Protein AF-A0A662QG10-F1 (afdb_monomer_lite)

Secondary structure (DSSP, 8-state):
-HHHHHHHHHHHHHHHHHHHHHHHHHHHSHHHHHHHHHHHHHHHHHHHHHHHH---TTT---HHHHHHHHHHHHHHTTT---HHHH-TTT----HHHHHHHHHHHHHHHH-

Foldseek 3Di:
DVVVVVVVVVVVVVVVVVVVVVVVCCVPVVVVVVVVVVCCVVVVVVVVVVVQLDQPPPQQAHPVVLVVVQVVCCVVVVRDDDPCSVDSSNDHDDPVVSVVVNVVSVVVVVD

Structure (mmCIF, N/CA/C/O backbone):
data_AF-A0A662QG10-F1
#
_entry.id   AF-A0A662QG10-F1
#
loop_
_atom_site.group_PDB
_atom_site.id
_atom_site.type_symbol
_atom_site.label_atom_id
_atom_site.label_alt_id
_atom_site.label_comp_id
_atom_site.label_asym_id
_atom_site.label_entity_id
_atom_site.label_seq_id
_atom_site.pdbx_PDB_ins_code
_atom_site.Cartn_x
_atom_site.Cartn_y
_atom_site.Cartn_z
_atom_site.occupancy
_atom_site.B_iso_or_equiv
_atom_site.auth_seq_id
_atom_site.auth_comp_id
_atom_site.auth_asym_id
_atom_site.auth_atom_id
_atom_site.pdbx_PDB_model_num
ATOM 1 N N . MET A 1 1 ? -7.719 4.076 -40.327 1.00 82.94 1 MET A N 1
ATOM 2 C CA . MET A 1 1 ? -6.938 2.818 -40.289 1.00 82.94 1 MET A CA 1
ATOM 3 C C . MET A 1 1 ? -5.431 3.082 -40.292 1.00 82.94 1 MET A C 1
ATOM 5 O O . MET A 1 1 ? -4.773 2.672 -39.351 1.00 82.94 1 MET A O 1
ATOM 9 N N . LEU A 1 2 ? -4.890 3.835 -41.258 1.00 91.44 2 LEU A N 1
ATOM 10 C CA . LEU A 1 2 ? -3.447 4.123 -41.364 1.00 91.44 2 LEU A CA 1
ATOM 11 C C . LEU A 1 2 ? -2.865 4.889 -40.152 1.00 91.44 2 LEU A C 1
ATOM 13 O O . LEU A 1 2 ? -1.812 4.523 -39.645 1.00 91.44 2 LEU A O 1
ATOM 17 N N . LEU A 1 3 ? -3.602 5.865 -39.604 1.00 93.12 3 LEU A N 1
ATOM 18 C CA . LEU A 1 3 ? -3.229 6.575 -38.368 1.00 93.12 3 LEU A CA 1
ATOM 19 C C . LEU A 1 3 ? -3.038 5.627 -37.166 1.00 93.12 3 LEU A C 1
ATOM 21 O O . LEU A 1 3 ? -2.072 5.758 -36.425 1.00 93.12 3 LEU A O 1
ATOM 25 N N . LEU A 1 4 ? -3.938 4.654 -36.987 1.00 93.81 4 LEU A N 1
ATOM 26 C CA . LEU A 1 4 ? -3.863 3.691 -35.879 1.00 93.81 4 LEU A CA 1
ATOM 27 C C . LEU A 1 4 ? -2.636 2.785 -36.004 1.00 93.81 4 LEU A C 1
ATOM 29 O O . LEU A 1 4 ? -1.998 2.484 -35.001 1.00 93.81 4 LEU A O 1
ATOM 33 N N . ILE A 1 5 ? -2.285 2.396 -37.232 1.00 95.75 5 ILE A N 1
ATOM 34 C CA . ILE A 1 5 ? -1.088 1.596 -37.512 1.00 95.75 5 ILE A CA 1
ATOM 35 C C . ILE A 1 5 ? 0.173 2.390 -37.157 1.00 95.75 5 ILE A C 1
ATOM 37 O O . ILE A 1 5 ? 1.059 1.857 -36.498 1.00 95.75 5 ILE A O 1
ATOM 41 N N . ILE A 1 6 ? 0.231 3.674 -37.523 1.00 96.12 6 ILE A N 1
ATOM 42 C CA . ILE A 1 6 ? 1.359 4.549 -37.173 1.00 96.12 6 ILE A CA 1
ATOM 43 C C . ILE A 1 6 ? 1.480 4.696 -35.654 1.00 96.12 6 ILE A C 1
ATOM 45 O O . ILE A 1 6 ? 2.570 4.530 -35.114 1.00 96.12 6 ILE A O 1
ATOM 49 N N . ILE A 1 7 ? 0.373 4.954 -34.953 1.00 95.81 7 ILE A N 1
ATOM 50 C CA . ILE A 1 7 ? 0.374 5.090 -33.489 1.00 95.81 7 ILE A CA 1
ATOM 51 C C . ILE A 1 7 ? 0.856 3.794 -32.827 1.00 95.81 7 ILE A C 1
ATOM 53 O O . ILE A 1 7 ? 1.710 3.842 -31.946 1.00 95.81 7 ILE A O 1
ATOM 57 N N . ALA A 1 8 ? 0.361 2.638 -33.275 1.00 94.88 8 ALA A N 1
ATOM 58 C CA . ALA A 1 8 ? 0.793 1.346 -32.753 1.00 94.88 8 ALA A CA 1
ATOM 59 C C . ALA A 1 8 ? 2.302 1.128 -32.956 1.00 94.88 8 ALA A C 1
ATOM 61 O O . ALA A 1 8 ? 2.995 0.706 -32.034 1.00 94.88 8 ALA A O 1
ATOM 62 N N . LEU A 1 9 ? 2.825 1.478 -34.132 1.00 95.38 9 LEU A N 1
ATOM 63 C CA . LEU A 1 9 ? 4.242 1.328 -34.459 1.00 95.38 9 LEU A CA 1
ATOM 64 C C . LEU A 1 9 ? 5.122 2.252 -33.604 1.00 95.38 9 LEU A C 1
ATOM 66 O O . LEU A 1 9 ? 6.148 1.815 -33.085 1.00 95.38 9 LEU A O 1
ATOM 70 N N . VAL A 1 10 ? 4.682 3.493 -33.376 1.00 96.00 10 VAL A N 1
ATOM 71 C CA . VAL A 1 10 ? 5.359 4.439 -32.475 1.00 96.00 10 VAL A CA 1
ATOM 72 C C . VAL A 1 10 ? 5.381 3.912 -31.040 1.00 96.00 10 VAL A C 1
ATOM 74 O O . VAL A 1 10 ? 6.436 3.931 -30.412 1.00 96.00 10 VAL A O 1
ATOM 77 N N . ILE A 1 11 ? 4.262 3.391 -30.525 1.00 96.00 11 ILE A N 1
ATOM 78 C CA . ILE A 1 11 ? 4.197 2.826 -29.167 1.00 96.00 11 ILE A CA 1
ATOM 79 C C . ILE A 1 11 ? 5.167 1.652 -29.019 1.00 96.00 11 ILE A C 1
ATOM 81 O O . ILE A 1 11 ? 5.898 1.590 -28.034 1.00 96.00 11 ILE A O 1
ATOM 85 N N . VAL A 1 12 ? 5.208 0.744 -29.999 1.00 95.94 12 VAL A N 1
ATOM 86 C CA . VAL A 1 12 ? 6.130 -0.401 -29.983 1.00 95.94 12 VAL A CA 1
ATOM 87 C C . VAL A 1 12 ? 7.582 0.073 -30.009 1.00 95.94 12 VAL A C 1
ATOM 89 O O . VAL A 1 12 ? 8.389 -0.391 -29.209 1.00 95.94 12 VAL A O 1
ATOM 92 N N . PHE A 1 13 ? 7.919 1.026 -30.878 1.00 96.25 13 PHE A N 1
ATOM 93 C CA . PHE A 1 13 ? 9.287 1.524 -31.006 1.00 96.25 13 PHE A CA 1
ATOM 94 C C . PHE A 1 13 ? 9.766 2.250 -29.743 1.00 96.25 13 PHE A C 1
ATOM 96 O O . PHE A 1 13 ? 10.859 1.980 -29.241 1.00 96.25 13 PHE A O 1
ATOM 103 N N . VAL A 1 14 ? 8.919 3.116 -29.179 1.00 96.25 14 VAL A N 1
ATOM 104 C CA . VAL A 1 14 ? 9.186 3.773 -27.893 1.00 96.25 14 VAL A CA 1
ATOM 105 C C . VAL A 1 14 ? 9.309 2.726 -26.789 1.00 96.25 14 VAL A C 1
ATOM 107 O O . VAL A 1 14 ? 10.257 2.777 -26.014 1.00 96.25 14 VAL A O 1
ATOM 110 N N . GLY A 1 15 ? 8.412 1.739 -26.747 1.00 94.88 15 GLY A N 1
ATOM 111 C CA . GLY A 1 15 ? 8.462 0.652 -25.772 1.00 94.88 15 GLY A CA 1
ATOM 112 C C . GLY A 1 15 ? 9.780 -0.123 -25.819 1.00 94.88 15 GLY A C 1
ATOM 113 O O . GLY A 1 15 ? 10.381 -0.358 -24.772 1.00 94.88 15 GLY A O 1
ATOM 114 N N . ILE A 1 16 ? 10.280 -0.452 -27.014 1.00 94.69 16 ILE A N 1
ATOM 115 C CA . ILE A 1 16 ? 11.571 -1.133 -27.187 1.00 94.69 16 ILE A CA 1
ATOM 116 C C . ILE A 1 16 ? 12.720 -0.240 -26.708 1.00 94.69 16 ILE A C 1
ATOM 118 O O . ILE A 1 16 ? 13.534 -0.685 -25.901 1.00 94.69 16 ILE A O 1
ATOM 122 N N . SER A 1 17 ? 12.765 1.021 -27.149 1.00 94.62 17 SER A N 1
ATOM 123 C CA . SER A 1 17 ? 13.820 1.969 -26.762 1.00 94.62 17 SER A CA 1
ATOM 124 C C . SER A 1 17 ? 13.896 2.147 -25.244 1.00 94.62 17 SER A C 1
ATOM 126 O O . SER A 1 17 ? 14.972 2.035 -24.658 1.00 94.62 17 SER A O 1
ATOM 128 N N . GLN A 1 18 ? 12.748 2.363 -24.597 1.00 93.19 18 GLN A N 1
ATOM 129 C CA . GLN A 1 18 ? 12.680 2.531 -23.146 1.00 93.19 18 GLN A CA 1
ATOM 130 C C . GLN A 1 18 ? 13.073 1.251 -22.408 1.00 93.19 18 GLN A C 1
ATOM 132 O O . GLN A 1 18 ? 13.758 1.316 -21.391 1.00 93.19 18 GLN A O 1
ATOM 137 N N . SER A 1 19 ? 12.692 0.082 -22.931 1.00 91.88 19 SER A N 1
ATOM 138 C CA . SER A 1 19 ? 13.046 -1.204 -22.320 1.00 91.88 19 SER A CA 1
ATOM 139 C C . SER A 1 19 ? 14.552 -1.466 -22.371 1.00 91.88 19 SER A C 1
ATOM 141 O O . SER A 1 19 ? 15.128 -1.921 -21.386 1.00 91.88 19 SER A O 1
ATOM 143 N N . VAL A 1 20 ? 15.205 -1.142 -23.492 1.00 92.56 20 VAL A N 1
ATOM 144 C CA . VAL A 1 20 ? 16.661 -1.283 -23.642 1.00 92.56 20 VAL A CA 1
ATOM 145 C C . VAL A 1 20 ? 17.394 -0.325 -22.708 1.00 92.56 20 VAL A C 1
ATOM 147 O O . VAL A 1 20 ? 18.291 -0.755 -21.988 1.00 92.56 20 VAL A O 1
ATOM 150 N N . GLN A 1 21 ? 16.989 0.949 -22.659 1.00 89.44 21 GLN A N 1
ATOM 151 C CA . GLN A 1 21 ? 17.589 1.923 -21.742 1.00 89.44 21 GLN A CA 1
ATOM 152 C C . GLN A 1 21 ? 17.412 1.518 -20.279 1.00 89.44 21 GLN A C 1
ATOM 154 O O . GLN A 1 21 ? 18.358 1.599 -19.502 1.00 89.44 21 GLN A O 1
ATOM 159 N N . LEU A 1 22 ? 16.225 1.035 -19.907 1.00 86.88 22 LEU A N 1
ATOM 160 C CA . LEU A 1 22 ? 15.970 0.499 -18.576 1.00 86.88 22 LEU A CA 1
ATOM 161 C C . LEU A 1 22 ? 16.920 -0.662 -18.271 1.00 86.88 22 LEU A C 1
ATOM 163 O O . LEU A 1 22 ? 17.576 -0.641 -17.234 1.00 86.88 22 LEU A O 1
ATOM 167 N N . MET A 1 23 ? 17.052 -1.633 -19.177 1.00 88.12 23 MET A N 1
ATOM 168 C CA . MET A 1 23 ? 17.921 -2.793 -18.966 1.00 88.12 23 MET A CA 1
ATOM 169 C C . MET A 1 23 ? 19.397 -2.396 -18.814 1.00 88.12 23 MET A C 1
ATOM 171 O O . MET A 1 23 ? 20.073 -2.885 -17.911 1.00 88.12 23 MET A O 1
ATOM 175 N N . LEU A 1 24 ? 19.886 -1.475 -19.649 1.00 89.69 24 LEU A N 1
ATOM 176 C CA . LEU A 1 24 ? 21.255 -0.958 -19.562 1.00 89.69 24 LEU A CA 1
ATOM 177 C C . LEU A 1 24 ? 21.491 -0.204 -18.248 1.00 89.69 24 LEU A C 1
ATOM 179 O O . LEU A 1 24 ? 22.493 -0.445 -17.582 1.00 89.69 24 LEU A O 1
ATOM 183 N N . ASN A 1 25 ? 20.534 0.621 -17.818 1.00 86.06 25 ASN A N 1
ATOM 184 C CA . ASN A 1 25 ? 20.604 1.323 -16.536 1.00 86.06 25 ASN A CA 1
ATOM 185 C C . ASN A 1 25 ? 20.625 0.359 -15.340 1.00 86.06 25 ASN A C 1
ATOM 187 O O . ASN A 1 25 ? 21.358 0.591 -14.382 1.00 86.06 25 ASN A O 1
ATOM 191 N N . PHE A 1 26 ? 19.860 -0.735 -15.388 1.00 83.94 26 PHE A N 1
ATOM 192 C CA . PHE A 1 26 ? 19.913 -1.774 -14.355 1.00 83.94 26 PHE A CA 1
ATOM 193 C C . PHE A 1 26 ? 21.257 -2.506 -14.327 1.00 83.94 26 PHE A C 1
ATOM 195 O O . PHE A 1 26 ? 21.705 -2.897 -13.251 1.00 83.94 26 PHE A O 1
ATOM 202 N N . TRP A 1 27 ? 21.896 -2.699 -15.482 1.00 84.00 27 TRP A N 1
ATOM 203 C CA . TRP A 1 27 ? 23.178 -3.394 -15.565 1.00 84.00 27 TRP A CA 1
ATOM 204 C C . TRP A 1 27 ? 24.352 -2.513 -15.125 1.00 84.00 27 TRP A C 1
ATOM 206 O O . TRP A 1 27 ? 25.183 -2.949 -14.334 1.00 84.00 27 TRP A O 1
ATOM 216 N N . GLU A 1 28 ? 24.395 -1.263 -15.586 1.00 84.88 28 GLU A N 1
ATOM 217 C CA . GLU A 1 28 ? 25.506 -0.337 -15.333 1.00 84.88 28 GLU A CA 1
ATOM 218 C C . GLU A 1 28 ? 25.366 0.412 -14.000 1.00 84.88 28 GLU A C 1
ATOM 220 O O . GLU A 1 28 ? 26.340 0.611 -13.277 1.00 84.88 28 GLU A O 1
ATOM 225 N N . PHE A 1 29 ? 24.138 0.774 -13.623 1.00 83.62 29 PHE A N 1
ATOM 226 C CA . PHE A 1 29 ? 23.838 1.575 -12.435 1.00 83.62 29 PHE A CA 1
ATOM 227 C C . PHE A 1 29 ? 22.913 0.849 -11.462 1.00 83.62 29 PHE A C 1
ATOM 229 O O . PHE A 1 29 ? 22.235 1.498 -10.666 1.00 83.62 29 PHE A O 1
ATOM 236 N N . GLY A 1 30 ? 22.885 -0.486 -11.495 1.00 74.25 30 GLY A N 1
ATOM 237 C CA . GLY A 1 30 ? 21.978 -1.302 -10.688 1.00 74.25 30 GLY A CA 1
ATOM 238 C C . GLY A 1 30 ? 21.956 -0.906 -9.213 1.00 74.25 30 GLY A C 1
ATOM 239 O O . GLY A 1 30 ? 20.887 -0.764 -8.636 1.00 74.25 30 GLY A O 1
ATOM 240 N N . ASP A 1 31 ? 23.106 -0.605 -8.615 1.00 75.50 31 ASP A N 1
ATOM 241 C CA . ASP A 1 31 ? 23.168 -0.187 -7.212 1.00 75.50 31 ASP A CA 1
ATOM 242 C C . ASP A 1 31 ? 22.520 1.197 -6.966 1.00 75.50 31 ASP A C 1
ATOM 244 O O . ASP A 1 31 ? 21.792 1.398 -5.995 1.00 75.50 31 ASP A O 1
ATOM 248 N N . LEU A 1 32 ? 22.691 2.150 -7.887 1.00 76.94 32 LEU A N 1
ATOM 249 C CA . LEU A 1 32 ? 22.092 3.491 -7.812 1.00 76.94 32 LEU A CA 1
ATOM 250 C C . LEU A 1 32 ? 20.600 3.500 -8.185 1.00 76.94 32 LEU A C 1
ATOM 252 O O . LEU A 1 32 ? 19.847 4.306 -7.643 1.00 76.94 32 LEU A O 1
ATOM 256 N N . PHE A 1 33 ? 20.162 2.604 -9.073 1.00 73.62 33 PHE A N 1
ATOM 257 C CA . PHE A 1 33 ? 18.763 2.470 -9.495 1.00 73.62 33 PHE A CA 1
ATOM 258 C C . PHE A 1 33 ? 17.924 1.635 -8.521 1.00 73.62 33 PHE A C 1
ATOM 260 O O . PHE A 1 33 ? 16.763 1.960 -8.262 1.00 73.62 33 PHE A O 1
ATOM 267 N N . VAL A 1 34 ? 18.495 0.571 -7.951 1.00 78.94 34 VAL A N 1
ATOM 268 C CA . VAL A 1 34 ? 17.777 -0.349 -7.058 1.00 78.94 34 VAL A CA 1
ATOM 269 C C . VAL A 1 34 ? 17.626 0.242 -5.662 1.00 78.94 34 VAL A C 1
ATOM 271 O O . VAL A 1 34 ? 16.573 0.062 -5.057 1.00 78.94 34 VAL A O 1
ATOM 274 N N . ARG A 1 35 ? 18.611 0.988 -5.145 1.00 83.62 35 ARG A N 1
ATOM 275 C CA . ARG A 1 35 ? 18.545 1.562 -3.788 1.00 83.62 35 ARG A CA 1
ATOM 276 C C . ARG A 1 35 ? 17.314 2.451 -3.559 1.00 83.62 35 ARG A C 1
ATOM 278 O O . ARG A 1 35 ? 16.592 2.180 -2.601 1.00 83.62 35 ARG A O 1
ATOM 285 N N . PRO A 1 36 ? 17.006 3.469 -4.390 1.00 85.38 36 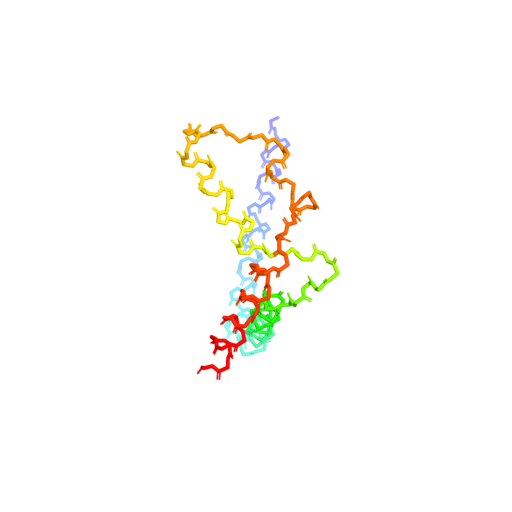PRO A N 1
ATOM 286 C CA . PRO A 1 36 ? 15.816 4.294 -4.196 1.00 85.38 36 PRO A CA 1
ATOM 287 C C . PRO A 1 36 ? 14.527 3.480 -4.259 1.00 85.38 36 PRO A C 1
ATOM 289 O O . PRO A 1 36 ? 13.636 3.693 -3.442 1.00 85.38 36 PRO A O 1
ATOM 292 N N . PHE A 1 37 ? 14.438 2.517 -5.179 1.00 83.38 37 PHE A N 1
ATOM 293 C CA . PHE A 1 37 ? 13.278 1.637 -5.295 1.00 83.38 37 PHE A CA 1
ATOM 294 C C . PHE A 1 37 ? 13.121 0.744 -4.059 1.00 83.38 37 PHE A C 1
ATOM 296 O O . PHE A 1 37 ? 12.033 0.644 -3.499 1.00 83.38 37 PHE A O 1
ATOM 303 N N . TYR A 1 38 ? 14.220 0.164 -3.579 1.00 85.50 38 TYR A N 1
ATOM 304 C CA . TYR A 1 38 ? 14.265 -0.652 -2.374 1.00 85.50 38 TYR A CA 1
ATOM 305 C C . TYR A 1 38 ? 13.841 0.149 -1.140 1.00 85.50 38 TYR A C 1
ATOM 307 O O . TYR A 1 38 ? 12.915 -0.251 -0.439 1.00 85.50 38 TYR A O 1
ATOM 315 N N . TYR A 1 39 ? 14.445 1.315 -0.897 1.00 90.31 39 TYR A N 1
ATOM 316 C CA . TYR A 1 39 ? 14.087 2.154 0.248 1.00 90.31 39 TYR A CA 1
ATOM 317 C C . TYR A 1 39 ? 12.680 2.748 0.127 1.00 90.31 39 TYR A C 1
ATOM 319 O O . TYR A 1 39 ? 12.004 2.901 1.141 1.00 90.31 39 TYR A O 1
ATOM 327 N N . SER A 1 40 ? 12.208 3.040 -1.087 1.00 89.62 40 SER A N 1
ATOM 328 C CA . SER A 1 40 ? 10.836 3.493 -1.329 1.00 89.62 40 SER A CA 1
ATOM 329 C C . SER A 1 40 ? 9.819 2.391 -1.040 1.00 89.62 40 SER A C 1
ATOM 331 O O . SER A 1 40 ? 8.841 2.646 -0.340 1.00 89.62 40 SER A O 1
ATOM 333 N N . LEU A 1 41 ? 10.060 1.161 -1.503 1.00 89.81 41 LEU A N 1
ATOM 334 C CA . LEU A 1 41 ? 9.195 0.021 -1.211 1.00 89.81 41 LEU A CA 1
ATOM 335 C C . LEU A 1 41 ? 9.205 -0.323 0.274 1.00 89.81 41 LEU A C 1
ATOM 337 O O . LEU A 1 41 ? 8.145 -0.425 0.880 1.00 89.81 41 LEU A O 1
ATOM 341 N N . VAL A 1 42 ? 10.386 -0.472 0.873 1.00 90.50 42 VAL A N 1
ATOM 342 C CA . VAL A 1 42 ? 10.517 -0.811 2.295 1.00 90.50 42 VAL A CA 1
ATOM 343 C C . VAL A 1 42 ? 9.931 0.302 3.161 1.00 90.50 42 VAL A C 1
ATOM 345 O O . VAL A 1 42 ? 9.113 0.031 4.035 1.00 90.50 42 VAL A O 1
ATOM 348 N N . GLY A 1 43 ? 10.274 1.563 2.890 1.00 90.19 43 GLY A N 1
ATOM 349 C CA . GLY A 1 43 ? 9.735 2.714 3.610 1.00 90.19 43 GLY A CA 1
ATOM 350 C C . GLY A 1 43 ? 8.223 2.854 3.438 1.00 90.19 43 GLY A C 1
ATOM 351 O O . GLY A 1 43 ? 7.516 3.082 4.415 1.00 90.19 43 GLY A O 1
ATOM 352 N N . GLY A 1 44 ? 7.710 2.650 2.224 1.00 89.38 44 GLY A N 1
ATOM 353 C CA . GLY A 1 44 ? 6.280 2.657 1.926 1.00 89.38 44 GLY A CA 1
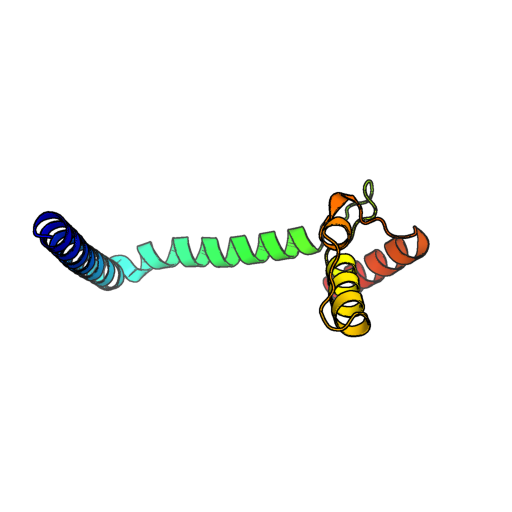ATOM 354 C C . GLY A 1 44 ? 5.527 1.529 2.629 1.00 89.38 44 GLY A C 1
ATOM 355 O O . GLY A 1 44 ? 4.459 1.769 3.190 1.00 89.38 44 GLY A O 1
ATOM 356 N N . LEU A 1 45 ? 6.096 0.323 2.672 1.00 84.31 45 LEU A N 1
ATOM 357 C CA . LEU A 1 45 ? 5.542 -0.810 3.413 1.00 84.31 45 LEU A CA 1
ATOM 358 C C . LEU A 1 45 ? 5.525 -0.541 4.919 1.00 84.31 45 LEU A C 1
ATOM 360 O O . LEU A 1 45 ? 4.499 -0.762 5.556 1.00 84.31 45 LEU A O 1
ATOM 364 N N . ILE A 1 46 ? 6.612 -0.007 5.480 1.00 86.75 46 ILE A N 1
ATOM 365 C CA . ILE A 1 46 ? 6.680 0.374 6.897 1.00 86.75 46 ILE A CA 1
ATOM 366 C C . ILE A 1 46 ? 5.639 1.456 7.208 1.00 86.75 46 ILE A C 1
ATOM 368 O O . ILE A 1 46 ? 4.867 1.310 8.154 1.00 86.75 46 ILE A O 1
ATOM 372 N N . LEU A 1 47 ? 5.554 2.519 6.401 1.00 83.88 47 LEU A N 1
ATOM 373 C CA . LEU A 1 47 ? 4.550 3.573 6.583 1.00 83.88 47 LEU A CA 1
ATOM 374 C C . LEU A 1 47 ? 3.123 3.037 6.435 1.00 83.88 47 LEU A C 1
ATOM 376 O O . LEU A 1 47 ? 2.246 3.443 7.193 1.00 83.88 47 LEU A O 1
ATOM 380 N N . SER A 1 48 ? 2.882 2.124 5.492 1.00 78.31 48 SER A N 1
ATOM 381 C CA . SER A 1 48 ? 1.586 1.465 5.303 1.00 78.31 48 SER A CA 1
ATOM 382 C C . SER A 1 48 ? 1.206 0.628 6.522 1.00 78.31 48 SER A C 1
ATOM 384 O O . SER A 1 48 ? 0.082 0.734 7.017 1.00 78.31 48 SER A O 1
ATOM 386 N N . PHE A 1 49 ? 2.159 -0.132 7.064 1.00 77.31 49 PHE A N 1
ATOM 387 C CA . PHE A 1 49 ? 1.982 -0.887 8.296 1.00 77.31 49 PHE A CA 1
ATOM 388 C C . PHE A 1 49 ? 1.649 0.050 9.463 1.00 77.31 49 PHE A C 1
ATOM 390 O O . PHE A 1 49 ? 0.620 -0.117 10.111 1.00 77.31 49 PHE A O 1
ATOM 397 N N . ILE A 1 50 ? 2.421 1.119 9.672 1.00 78.12 50 ILE A N 1
ATOM 398 C CA . ILE A 1 50 ? 2.141 2.121 10.715 1.00 78.12 50 ILE A CA 1
ATOM 399 C C . ILE A 1 50 ? 0.757 2.762 10.516 1.00 78.12 50 ILE A C 1
ATOM 401 O O . ILE A 1 50 ? -0.010 2.907 11.470 1.00 78.12 50 ILE A O 1
ATOM 405 N N . ALA A 1 51 ? 0.391 3.106 9.280 1.00 73.50 51 ALA A N 1
ATOM 406 C CA . ALA A 1 51 ? -0.915 3.673 8.957 1.00 73.50 51 ALA A CA 1
ATOM 407 C C . ALA A 1 51 ? -2.067 2.694 9.249 1.00 73.50 51 ALA A C 1
ATOM 409 O O . ALA A 1 51 ? -3.140 3.118 9.676 1.00 73.50 51 ALA A O 1
ATOM 410 N N . PHE A 1 52 ? -1.849 1.389 9.088 1.00 67.00 52 PHE A N 1
ATOM 411 C CA . PHE A 1 52 ? -2.820 0.349 9.430 1.00 67.00 52 PHE A CA 1
ATOM 412 C C . PHE A 1 52 ? -3.053 0.220 10.948 1.00 67.00 52 PHE A C 1
ATOM 414 O O . PHE A 1 52 ? -4.173 -0.056 11.410 1.00 67.00 52 PHE A O 1
ATOM 421 N N . PHE A 1 53 ? -2.012 0.478 11.742 1.00 66.75 53 PHE A N 1
ATOM 422 C CA . PHE A 1 53 ? -2.102 0.588 13.199 1.00 66.75 53 PHE A CA 1
ATOM 423 C C . PHE A 1 53 ? -2.594 1.958 13.679 1.00 66.75 53 PHE A C 1
ATOM 425 O O . PHE A 1 53 ? -2.872 2.106 14.869 1.00 66.75 53 PHE A O 1
ATOM 432 N N . ARG A 1 54 ? -2.776 2.944 12.787 1.00 67.56 54 ARG A N 1
ATOM 433 C CA . ARG A 1 54 ? -3.242 4.281 13.172 1.00 67.56 54 ARG A CA 1
ATOM 434 C C . ARG A 1 54 ? -4.580 4.195 13.906 1.00 67.56 54 ARG A C 1
ATOM 436 O O . ARG A 1 54 ? -5.575 3.668 13.405 1.00 67.56 54 ARG A O 1
ATOM 443 N N . LEU A 1 55 ? -4.582 4.746 15.113 1.00 64.19 55 LEU A N 1
ATOM 444 C CA . LEU A 1 55 ? -5.727 4.761 16.008 1.00 64.19 55 LEU A CA 1
ATOM 445 C C . LEU A 1 55 ? -6.626 5.949 15.648 1.00 64.19 55 LEU A C 1
ATOM 447 O O . LEU A 1 55 ? -6.303 7.097 15.947 1.00 64.19 55 LEU A O 1
ATOM 451 N N . ASP A 1 56 ? -7.762 5.688 15.002 1.00 67.69 56 ASP A N 1
ATOM 452 C CA . ASP A 1 56 ? -8.794 6.708 14.791 1.00 67.69 56 ASP A CA 1
ATOM 453 C C . ASP A 1 56 ? -9.728 6.778 16.010 1.00 67.69 56 ASP A C 1
ATOM 455 O O . ASP A 1 56 ? -10.805 6.170 16.043 1.00 67.69 56 ASP A O 1
ATOM 459 N N . PHE A 1 57 ? -9.288 7.498 17.047 1.00 65.00 57 PHE A N 1
ATOM 460 C CA . PHE A 1 57 ? -10.063 7.701 18.277 1.00 65.00 57 PHE A CA 1
ATOM 461 C C . PHE A 1 57 ? -11.331 8.542 18.058 1.00 65.00 57 PHE A C 1
ATOM 463 O O . PHE A 1 57 ? -12.325 8.335 18.752 1.00 65.00 57 PHE A O 1
ATOM 470 N N . ILE A 1 58 ? -11.324 9.457 17.083 1.00 65.88 58 ILE A N 1
ATOM 471 C CA . ILE A 1 58 ? -12.425 10.402 16.831 1.00 65.88 58 ILE A CA 1
ATOM 472 C C . ILE A 1 58 ? -13.547 9.711 16.044 1.00 65.88 58 ILE A C 1
ATOM 474 O O . ILE A 1 58 ? -14.733 9.817 16.373 1.00 65.88 58 ILE A O 1
ATOM 478 N N . GLY A 1 59 ? -13.183 8.967 14.999 1.00 68.19 59 GLY A N 1
ATOM 479 C CA . GLY A 1 59 ? -14.119 8.251 14.145 1.00 68.19 59 GLY A CA 1
ATOM 480 C C . GLY A 1 59 ? -14.599 6.924 14.732 1.00 68.19 59 GLY A C 1
ATOM 481 O O . GLY A 1 59 ? -15.698 6.482 14.386 1.00 68.19 59 GLY A O 1
ATOM 482 N N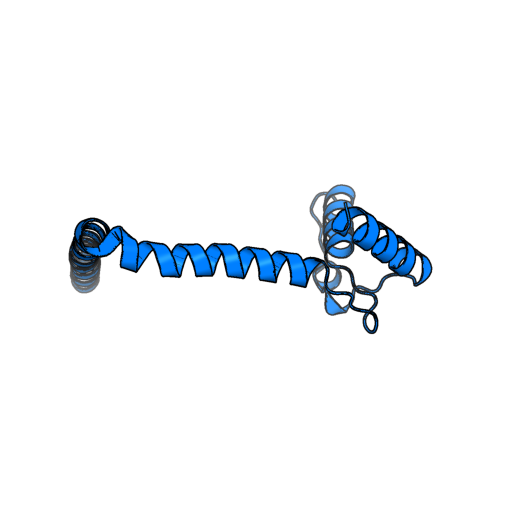 . ARG A 1 60 ? -13.811 6.291 15.622 1.00 73.12 60 ARG A N 1
ATOM 483 C CA . ARG A 1 60 ? -13.971 4.884 16.058 1.00 73.12 60 ARG A CA 1
ATOM 484 C C . ARG A 1 60 ? -14.109 3.932 14.866 1.00 73.12 60 ARG A C 1
ATOM 486 O O . ARG A 1 60 ? -14.873 2.961 14.902 1.00 73.12 60 ARG A O 1
ATOM 493 N N . ARG A 1 61 ? -13.422 4.256 13.771 1.00 75.69 61 ARG A N 1
ATOM 494 C CA . ARG A 1 61 ? -13.440 3.481 12.532 1.00 75.69 61 ARG A CA 1
ATOM 495 C C . ARG A 1 61 ? -12.239 2.550 12.535 1.00 75.69 61 ARG A C 1
ATOM 497 O O . ARG A 1 61 ? -11.140 2.946 12.905 1.00 75.69 61 ARG A O 1
ATOM 504 N N . SER A 1 62 ? -12.448 1.300 12.137 1.00 76.38 62 SER A N 1
ATOM 505 C CA . SER A 1 62 ? -11.351 0.361 11.907 1.00 76.38 62 SER A CA 1
ATOM 506 C C . SER A 1 62 ? -11.526 -0.271 10.545 1.00 76.38 62 SER A C 1
ATOM 508 O O . SER A 1 62 ? -12.538 -0.923 10.294 1.00 76.38 62 SER A O 1
ATOM 510 N N . LEU A 1 63 ? -10.519 -0.100 9.692 1.00 76.75 63 LEU A N 1
ATOM 511 C CA . LEU A 1 63 ? -10.509 -0.629 8.333 1.00 76.75 63 LEU A CA 1
ATOM 512 C C . LEU A 1 63 ? -10.601 -2.162 8.326 1.00 76.75 63 LEU A C 1
ATOM 514 O O . LEU A 1 63 ? -11.356 -2.724 7.544 1.00 76.75 63 LEU A O 1
ATOM 518 N N . THR A 1 64 ? -9.954 -2.836 9.281 1.00 80.44 64 THR A N 1
ATOM 519 C CA . THR A 1 64 ? -10.014 -4.302 9.435 1.00 80.44 64 THR A CA 1
ATOM 520 C C . THR A 1 64 ? -11.423 -4.833 9.634 1.00 80.44 64 THR A C 1
ATOM 522 O O . THR A 1 64 ? -11.870 -5.726 8.925 1.00 80.44 64 THR A O 1
ATOM 525 N N . PHE A 1 65 ? -12.147 -4.268 10.590 1.00 82.00 65 PHE A N 1
ATOM 526 C CA . PHE A 1 65 ? -13.499 -4.697 10.907 1.00 82.00 65 PHE A CA 1
ATOM 527 C C . PHE A 1 65 ? -14.528 -4.196 9.902 1.00 82.00 65 PHE A C 1
ATOM 529 O O . PHE A 1 65 ? -15.571 -4.826 9.745 1.00 82.00 65 PHE A O 1
ATOM 536 N N . TRP A 1 66 ? -14.246 -3.083 9.225 1.00 85.06 66 TRP A N 1
ATOM 537 C CA . TRP A 1 66 ? -15.039 -2.660 8.084 1.00 85.06 66 TRP A CA 1
ATOM 538 C C . TRP A 1 66 ? -14.932 -3.683 6.943 1.00 85.06 66 TRP A C 1
ATOM 540 O O . TRP A 1 66 ? -15.965 -4.197 6.522 1.00 85.06 66 TRP A O 1
ATOM 550 N N . ILE A 1 67 ? -13.713 -4.082 6.545 1.00 84.25 67 ILE A N 1
ATOM 551 C CA . ILE A 1 67 ? -13.488 -5.149 5.550 1.00 84.25 67 ILE A CA 1
ATOM 552 C C . ILE A 1 67 ? -14.138 -6.457 6.005 1.00 84.25 67 ILE A C 1
ATOM 554 O O . ILE A 1 67 ? -14.853 -7.089 5.234 1.00 84.25 67 ILE A O 1
ATOM 558 N N . LEU A 1 68 ? -13.940 -6.857 7.262 1.00 85.44 68 LEU A N 1
ATOM 559 C CA . L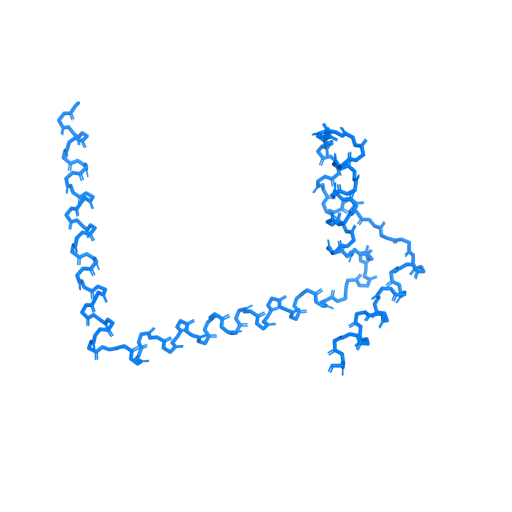EU A 1 68 ? -14.505 -8.098 7.791 1.00 85.44 68 LEU A CA 1
ATOM 560 C C . LEU A 1 68 ? -16.039 -8.083 7.737 1.00 85.44 68 LEU A C 1
ATOM 562 O O . LEU A 1 68 ? -16.648 -9.059 7.308 1.00 85.44 68 LEU A O 1
ATOM 566 N N . ASN A 1 69 ? -16.678 -6.965 8.092 1.00 84.62 69 ASN A N 1
ATOM 567 C CA . ASN A 1 69 ? -18.125 -6.814 7.942 1.00 84.62 69 ASN A CA 1
ATOM 568 C C . ASN A 1 69 ? -18.570 -6.834 6.478 1.00 84.62 69 ASN A C 1
ATOM 570 O O . ASN A 1 69 ? -19.613 -7.418 6.190 1.00 84.62 69 ASN A O 1
ATOM 574 N N . LEU A 1 70 ? -17.808 -6.220 5.571 1.00 86.19 70 LEU A N 1
ATOM 575 C CA . LEU A 1 70 ? -18.096 -6.232 4.139 1.00 86.19 70 LEU A CA 1
ATOM 576 C C . LEU A 1 70 ? -18.068 -7.668 3.594 1.00 86.19 70 LEU A C 1
ATOM 578 O O . LEU A 1 70 ? -19.031 -8.102 2.969 1.00 86.19 70 LEU A O 1
ATOM 582 N N . VAL A 1 71 ? -17.020 -8.435 3.913 1.00 85.75 71 VAL A N 1
ATOM 583 C CA . VAL A 1 71 ? -16.864 -9.842 3.507 1.00 85.75 71 VAL A CA 1
ATOM 584 C C . VAL A 1 71 ? -17.960 -10.722 4.111 1.00 85.75 71 VAL A C 1
ATOM 586 O O . VAL A 1 71 ? -18.572 -11.520 3.403 1.00 85.75 71 VAL A O 1
ATOM 589 N N . LEU A 1 72 ? -18.274 -10.554 5.400 1.00 85.62 72 LEU A N 1
ATOM 590 C CA . LEU A 1 72 ? -19.355 -11.305 6.047 1.00 85.62 72 LEU A CA 1
ATOM 591 C C . LEU A 1 72 ? -20.723 -10.996 5.432 1.00 85.62 72 LEU A C 1
ATOM 593 O O . LEU A 1 72 ? -21.532 -11.907 5.253 1.00 85.62 72 LEU A O 1
ATOM 597 N N . LYS A 1 73 ? -21.004 -9.727 5.116 1.00 84.88 73 LYS A N 1
ATOM 598 C CA . LYS A 1 73 ? -22.245 -9.327 4.441 1.00 84.88 73 LYS A CA 1
ATOM 599 C C . LYS A 1 73 ? -22.305 -9.875 3.022 1.00 84.88 73 LYS A C 1
ATOM 601 O O . LYS A 1 73 ? -23.342 -10.413 2.652 1.00 84.88 73 LYS A O 1
ATOM 606 N N . PHE A 1 74 ? -21.203 -9.805 2.278 1.00 85.31 74 PHE A N 1
ATOM 607 C CA . PHE A 1 74 ? -21.090 -10.365 0.934 1.00 85.31 74 PHE A CA 1
ATOM 608 C C . PHE A 1 74 ? -21.389 -11.867 0.919 1.00 85.31 74 PHE A C 1
ATOM 610 O O . PHE A 1 74 ? -22.206 -12.322 0.119 1.00 85.31 74 PHE A O 1
ATOM 617 N N . TYR A 1 75 ? -20.807 -12.615 1.862 1.00 83.75 75 TYR A N 1
ATOM 618 C CA . TYR A 1 75 ? -21.045 -14.050 2.007 1.00 83.75 75 TYR A CA 1
ATOM 619 C C . TYR A 1 75 ? -22.494 -14.361 2.410 1.00 83.75 75 TYR A C 1
ATOM 621 O O . TYR A 1 75 ? -23.142 -15.211 1.808 1.00 83.75 75 TYR A O 1
ATOM 629 N N . ARG A 1 76 ? -23.048 -13.640 3.397 1.00 82.88 76 ARG A N 1
ATOM 630 C CA . ARG A 1 76 ? -24.427 -13.859 3.876 1.00 82.88 76 ARG A CA 1
ATOM 631 C C . ARG A 1 76 ? -25.501 -13.456 2.867 1.00 82.88 76 ARG A C 1
ATOM 633 O O . ARG A 1 76 ? -26.592 -14.011 2.910 1.00 82.88 76 ARG A O 1
ATOM 640 N N . ARG A 1 77 ? -25.222 -12.479 2.001 1.00 79.94 77 ARG A N 1
ATOM 641 C CA . ARG A 1 77 ? -26.161 -11.959 0.995 1.00 79.94 77 ARG A CA 1
ATOM 642 C C . ARG A 1 77 ? -25.894 -12.496 -0.414 1.00 79.94 77 ARG A C 1
ATOM 644 O O . ARG A 1 77 ? -26.416 -11.925 -1.364 1.00 79.94 77 ARG A O 1
ATOM 651 N N . ALA A 1 78 ? -25.092 -13.557 -0.554 1.00 75.44 78 ALA A N 1
ATOM 652 C CA . ALA A 1 78 ? -24.827 -14.239 -1.826 1.00 75.44 78 ALA A CA 1
ATOM 653 C C . ALA A 1 78 ? -24.490 -13.281 -2.992 1.00 75.44 78 ALA A C 1
ATOM 655 O O . ALA A 1 78 ? -24.974 -13.450 -4.107 1.00 75.44 78 ALA A O 1
ATOM 656 N N . GLY A 1 79 ? -23.680 -12.250 -2.726 1.00 68.31 79 GLY A N 1
ATOM 657 C CA . GLY A 1 79 ? -23.226 -11.302 -3.750 1.00 68.31 79 GLY A CA 1
ATOM 658 C C . GLY A 1 79 ? -23.958 -9.957 -3.815 1.00 68.31 79 GLY A C 1
ATOM 659 O O . GLY A 1 79 ? -23.490 -9.064 -4.517 1.00 68.31 79 GLY A O 1
ATOM 660 N N . TYR A 1 80 ? -25.041 -9.750 -3.059 1.00 71.62 80 TYR A N 1
ATOM 661 C CA . TYR A 1 80 ? -25.710 -8.444 -3.003 1.00 71.62 80 TYR A CA 1
ATOM 662 C C . TYR A 1 80 ? -25.056 -7.513 -1.970 1.00 71.62 80 TYR A C 1
ATOM 664 O O . TYR A 1 80 ? -25.205 -7.702 -0.759 1.00 71.62 80 TYR A O 1
ATOM 672 N N . ILE A 1 81 ? -24.359 -6.481 -2.457 1.00 73.56 81 ILE A N 1
ATOM 673 C CA . ILE A 1 81 ? -23.795 -5.392 -1.645 1.00 73.56 81 ILE A CA 1
ATOM 674 C C . ILE A 1 81 ? -24.514 -4.087 -2.000 1.00 73.56 81 ILE A C 1
ATOM 676 O O . ILE A 1 81 ? -24.586 -3.704 -3.165 1.00 73.56 81 ILE A O 1
ATOM 680 N N . GLU A 1 82 ? -25.026 -3.381 -0.993 1.00 77.00 82 GLU A N 1
ATOM 681 C CA . GLU A 1 82 ? -25.547 -2.023 -1.165 1.00 77.00 82 GLU A CA 1
ATOM 682 C C . GLU A 1 82 ? -24.392 -1.010 -1.183 1.00 77.00 82 GLU A C 1
ATOM 684 O O . GLU A 1 82 ? -23.431 -1.144 -0.428 1.00 77.00 82 GLU A O 1
ATOM 689 N N . ILE A 1 83 ? -24.502 0.062 -1.975 1.00 74.44 83 ILE A N 1
ATOM 690 C CA . ILE A 1 83 ? -23.474 1.126 -2.064 1.00 74.44 83 ILE A CA 1
ATOM 691 C C . ILE A 1 83 ? -23.142 1.705 -0.675 1.00 74.44 83 ILE A C 1
ATOM 693 O O . ILE A 1 83 ? -21.995 2.033 -0.381 1.00 74.44 83 ILE A O 1
ATOM 697 N N . ARG A 1 84 ? -24.133 1.747 0.223 1.00 74.38 84 ARG A N 1
ATOM 698 C CA . ARG A 1 84 ? -23.988 2.207 1.610 1.00 74.38 84 ARG A CA 1
ATOM 699 C C . ARG A 1 84 ? -23.086 1.314 2.469 1.00 74.38 84 ARG A C 1
ATOM 701 O O . ARG A 1 84 ? -22.478 1.809 3.412 1.00 74.38 84 ARG A O 1
ATOM 708 N N . ASP A 1 85 ? -22.984 0.023 2.161 1.00 73.69 85 ASP A N 1
ATOM 709 C CA . ASP A 1 85 ? -22.096 -0.900 2.876 1.00 73.69 85 ASP A CA 1
ATOM 710 C C . ASP A 1 85 ? -20.625 -0.725 2.464 1.00 73.69 85 ASP A C 1
ATOM 712 O O . ASP A 1 85 ? -19.725 -1.025 3.252 1.00 73.69 85 ASP A O 1
ATOM 716 N N . ILE A 1 86 ? -20.387 -0.188 1.262 1.00 77.38 86 ILE A N 1
ATOM 717 C CA . ILE A 1 86 ? -19.059 0.133 0.718 1.00 77.38 86 ILE A CA 1
ATOM 718 C C . ILE A 1 86 ? -18.547 1.483 1.258 1.00 77.38 86 ILE A C 1
ATOM 720 O O . ILE A 1 86 ? -17.351 1.770 1.223 1.00 77.38 86 ILE A O 1
ATOM 724 N N . ASP A 1 87 ? -19.423 2.320 1.8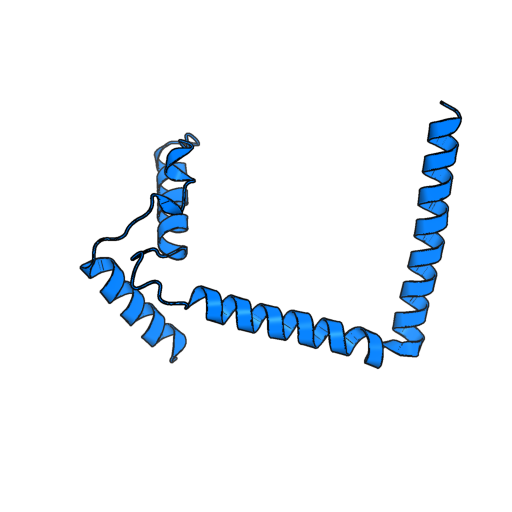11 1.00 81.88 87 ASP A N 1
ATOM 725 C CA . ASP A 1 87 ? -19.020 3.605 2.371 1.00 81.88 87 ASP A CA 1
ATOM 726 C C . ASP A 1 87 ? -18.312 3.435 3.729 1.00 81.88 87 ASP A C 1
ATOM 728 O O . ASP A 1 87 ? -18.927 3.218 4.780 1.00 81.88 87 ASP A O 1
ATOM 732 N N . PHE A 1 88 ? -16.985 3.576 3.717 1.00 77.62 88 PHE A N 1
ATOM 733 C CA . PHE A 1 88 ? -16.153 3.542 4.921 1.00 77.62 88 PHE A CA 1
ATOM 734 C C . PHE A 1 88 ? -16.483 4.677 5.901 1.00 77.62 88 PHE A C 1
ATOM 736 O O . PHE A 1 88 ? -16.340 4.519 7.115 1.00 77.62 88 PHE A O 1
ATOM 743 N N . SER A 1 89 ? -16.949 5.826 5.406 1.00 76.00 89 SER A N 1
ATOM 744 C CA . SER A 1 89 ? -17.266 6.975 6.252 1.00 76.00 89 SER A CA 1
ATOM 745 C C . SER A 1 89 ? -18.531 6.741 7.090 1.00 76.00 89 SER A C 1
ATOM 747 O O . SER A 1 89 ? -18.628 7.192 8.234 1.00 76.00 89 SER A O 1
ATOM 749 N N . ALA A 1 90 ? -19.477 5.952 6.588 1.00 78.25 90 ALA A N 1
ATOM 750 C CA . ALA A 1 90 ? -20.671 5.578 7.336 1.00 78.25 90 ALA A CA 1
ATOM 751 C C . ALA A 1 90 ? -20.375 4.559 8.454 1.00 78.25 90 ALA A C 1
ATOM 753 O O . ALA A 1 90 ? -21.166 4.409 9.390 1.00 78.25 90 ALA A O 1
ATOM 754 N N . TYR A 1 91 ? -19.231 3.869 8.397 1.00 79.88 91 TYR A N 1
ATOM 755 C CA . TYR A 1 91 ? -18.879 2.849 9.374 1.00 79.88 91 TYR A CA 1
ATOM 756 C C . TYR A 1 91 ? -18.471 3.456 10.718 1.00 79.88 91 TYR A C 1
ATOM 758 O O . TYR A 1 91 ? -17.614 4.336 10.798 1.00 79.88 91 TYR A O 1
ATOM 766 N N . ARG A 1 92 ? -19.062 2.949 11.803 1.00 79.44 92 ARG A N 1
ATOM 767 C CA . ARG A 1 92 ? -18.710 3.305 13.180 1.00 79.44 92 ARG A CA 1
ATOM 768 C C . ARG A 1 92 ? -18.826 2.087 14.075 1.00 79.44 92 ARG A C 1
ATOM 770 O O . ARG A 1 92 ? -19.836 1.387 14.058 1.00 79.44 92 ARG A O 1
ATOM 777 N N . MET A 1 93 ? -17.796 1.851 14.876 1.00 77.75 93 MET A N 1
ATOM 778 C CA . MET A 1 93 ? -17.787 0.754 15.832 1.00 77.75 93 MET A CA 1
ATOM 779 C C . MET A 1 93 ? -18.303 1.205 17.204 1.00 77.75 93 MET A C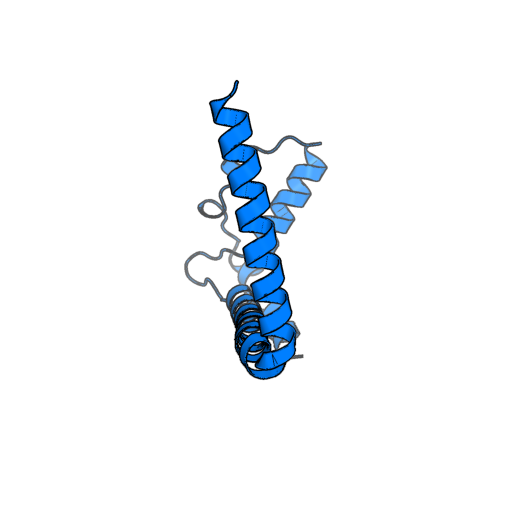 1
ATOM 781 O O . MET A 1 93 ? -18.130 2.358 17.605 1.00 77.75 93 MET A O 1
ATOM 785 N N . GLY A 1 94 ? -18.923 0.282 17.946 1.00 82.12 94 GLY A N 1
ATOM 786 C CA . GLY A 1 94 ? -19.250 0.496 19.356 1.00 82.12 94 GLY A CA 1
ATOM 787 C C . GLY A 1 94 ? -17.982 0.648 20.205 1.00 82.12 94 GLY A C 1
ATOM 788 O O . GLY A 1 94 ? -16.987 -0.032 19.956 1.00 82.12 94 GLY A O 1
ATOM 789 N N . VAL A 1 95 ? -18.029 1.517 21.221 1.00 76.94 95 VAL A N 1
ATOM 790 C CA . VAL A 1 95 ? -16.865 1.911 22.046 1.00 76.94 95 VAL A CA 1
ATOM 791 C C . VAL A 1 95 ? -16.130 0.710 22.641 1.00 76.94 95 VAL A C 1
ATOM 793 O O . VAL A 1 95 ? -14.914 0.628 22.518 1.00 76.94 95 VAL A O 1
ATOM 796 N N . GLY A 1 96 ? -16.855 -0.250 23.224 1.00 81.50 96 GLY A N 1
ATOM 797 C CA . GLY A 1 96 ? -16.236 -1.424 23.849 1.00 81.50 96 GLY A CA 1
ATOM 798 C C . GLY A 1 96 ? -15.473 -2.308 22.858 1.00 81.50 96 GLY A C 1
ATOM 799 O O . GLY A 1 96 ? -14.346 -2.710 23.130 1.00 81.50 96 GLY A O 1
ATOM 800 N N . ARG A 1 97 ? -16.044 -2.549 21.668 1.00 80.81 97 ARG A N 1
ATOM 801 C CA . ARG A 1 97 ? -15.380 -3.332 20.608 1.00 80.81 97 ARG A CA 1
ATOM 802 C C . ARG A 1 97 ? -14.163 -2.604 20.051 1.00 80.81 97 ARG A C 1
ATOM 804 O O . ARG A 1 97 ? -13.155 -3.242 19.780 1.00 80.81 97 ARG A O 1
ATOM 811 N N . PHE A 1 98 ? -14.252 -1.281 19.918 1.00 81.75 98 PHE A N 1
ATOM 812 C CA . PHE A 1 98 ? -13.131 -0.459 19.481 1.00 81.75 98 PHE A CA 1
ATOM 813 C C . PHE A 1 98 ? -11.970 -0.534 20.476 1.00 81.75 98 PHE A C 1
ATOM 815 O O . PHE A 1 98 ? -10.859 -0.839 20.067 1.00 81.75 98 PHE A O 1
ATOM 822 N N . LEU A 1 99 ? -12.219 -0.324 21.772 1.00 80.25 99 LEU A N 1
ATOM 823 C CA . LEU A 1 99 ? -11.171 -0.376 22.797 1.00 80.25 99 LEU A CA 1
ATOM 824 C C . LEU A 1 99 ? -10.529 -1.761 22.898 1.00 80.25 99 LEU A C 1
ATOM 826 O O . LEU A 1 99 ? -9.305 -1.856 22.882 1.00 80.25 99 LEU A O 1
ATOM 830 N N . ALA A 1 100 ? -11.337 -2.824 22.926 1.00 83.81 100 ALA A N 1
ATOM 831 C CA . ALA A 1 100 ? -10.828 -4.193 22.920 1.00 83.81 100 ALA A CA 1
ATOM 832 C C . ALA A 1 100 ? -9.942 -4.450 21.693 1.00 83.81 100 ALA A C 1
ATOM 834 O O . ALA A 1 100 ? -8.844 -4.979 21.819 1.00 83.81 100 ALA A O 1
ATOM 835 N N . TRP A 1 101 ? -10.379 -3.997 20.515 1.00 83.19 101 TRP A N 1
ATOM 836 C CA . TRP A 1 101 ? -9.602 -4.128 19.290 1.00 83.19 101 TRP A CA 1
ATOM 837 C C . TRP A 1 101 ? -8.286 -3.355 19.318 1.00 83.19 101 TRP A C 1
ATOM 839 O O . TRP A 1 101 ? -7.274 -3.881 18.863 1.00 83.19 101 TRP A O 1
ATOM 849 N N . GLN A 1 102 ? -8.275 -2.132 19.854 1.00 78.62 102 GLN A N 1
ATOM 850 C CA . GLN A 1 102 ? -7.028 -1.382 19.978 1.00 78.62 102 GLN A CA 1
ATOM 851 C C . GLN A 1 102 ? -6.066 -2.048 20.961 1.00 78.62 102 GLN A C 1
ATOM 853 O O . GLN A 1 102 ? -4.882 -2.126 20.661 1.00 78.62 102 GLN A O 1
ATOM 858 N N . LEU A 1 103 ? -6.557 -2.606 22.072 1.00 82.06 103 LEU A N 1
ATOM 859 C CA . LEU A 1 103 ? -5.722 -3.389 22.988 1.00 82.06 103 LEU A CA 1
ATOM 860 C C . LEU A 1 103 ? -5.128 -4.619 22.295 1.00 82.06 103 LEU A C 1
ATOM 862 O O . LEU A 1 103 ? -3.926 -4.848 22.385 1.00 82.06 103 LEU A O 1
ATOM 866 N N . THR A 1 104 ? -5.939 -5.373 21.547 1.00 81.69 104 THR A N 1
ATOM 867 C CA . THR A 1 104 ? -5.457 -6.522 20.769 1.00 81.69 104 THR A CA 1
ATOM 868 C C . THR A 1 104 ? -4.413 -6.105 19.734 1.00 81.69 104 THR A C 1
ATOM 870 O O . THR A 1 104 ? -3.379 -6.755 19.621 1.00 81.69 104 THR A O 1
ATOM 873 N N . LYS A 1 105 ? -4.639 -5.000 19.012 1.00 77.56 105 LYS A N 1
ATOM 874 C CA . LYS A 1 105 ? -3.666 -4.448 18.062 1.00 77.56 105 LYS A CA 1
ATOM 875 C C . LYS A 1 105 ? -2.358 -4.061 18.739 1.00 77.56 105 LYS A C 1
ATOM 877 O O . LYS A 1 105 ? -1.310 -4.398 18.210 1.00 77.56 105 LYS A O 1
ATOM 882 N N . THR A 1 106 ? -2.409 -3.382 19.881 1.00 75.62 106 THR A N 1
ATOM 883 C CA . THR A 1 106 ? -1.202 -2.985 20.612 1.00 75.62 106 THR A CA 1
ATOM 884 C C . THR A 1 106 ? -0.416 -4.204 21.074 1.00 75.62 106 THR A C 1
ATOM 886 O O . THR A 1 106 ? 0.786 -4.234 20.865 1.00 75.62 106 THR A O 1
ATOM 889 N N . ILE A 1 107 ? -1.084 -5.228 21.618 1.00 79.88 107 ILE A N 1
ATOM 890 C CA . ILE A 1 107 ? -0.427 -6.466 22.064 1.00 79.88 107 ILE A CA 1
ATOM 891 C C . ILE A 1 107 ? 0.236 -7.187 20.885 1.00 79.88 107 ILE A C 1
ATOM 893 O O . ILE A 1 107 ? 1.406 -7.544 20.974 1.00 79.88 107 ILE A O 1
ATOM 897 N N . ILE A 1 108 ? -0.484 -7.357 19.770 1.00 78.00 108 ILE A N 1
ATOM 898 C CA . ILE A 1 108 ? 0.047 -8.005 18.558 1.00 78.00 108 ILE A CA 1
ATOM 899 C C . ILE A 1 108 ? 1.179 -7.183 17.936 1.00 78.00 108 ILE A C 1
ATOM 901 O O . ILE A 1 108 ? 2.128 -7.757 17.431 1.00 78.00 108 ILE A O 1
ATOM 905 N N . GLY A 1 109 ? 1.077 -5.854 17.947 1.00 65.25 109 GLY A N 1
ATOM 906 C CA . GLY A 1 109 ? 2.109 -4.970 17.405 1.00 65.25 109 GLY A CA 1
ATOM 907 C C . GLY A 1 109 ? 3.328 -4.800 18.317 1.00 65.25 109 GLY A C 1
ATOM 908 O O . GLY A 1 109 ? 4.348 -4.308 17.848 1.00 65.25 109 GLY A O 1
ATOM 909 N N . SER A 1 110 ? 3.219 -5.155 19.603 1.00 65.62 110 SER A N 1
ATOM 910 C CA . SER A 1 110 ? 4.319 -5.115 20.580 1.00 65.62 110 SER A CA 1
ATOM 911 C C . SER A 1 110 ? 5.061 -6.445 20.752 1.00 65.62 110 SER A C 1
ATOM 913 O O . SER A 1 110 ? 6.103 -6.458 21.405 1.00 65.62 110 SER A O 1
ATOM 915 N N . LEU A 1 111 ? 4.494 -7.538 20.231 1.00 55.31 111 LEU A N 1
ATOM 916 C CA . LEU A 1 111 ? 5.101 -8.872 20.147 1.00 55.31 111 LEU A CA 1
ATOM 917 C C . LEU A 1 111 ? 5.964 -8.980 18.887 1.00 55.31 111 LEU A C 1
ATOM 919 O O . LEU A 1 111 ? 7.031 -9.621 18.986 1.00 55.31 111 LEU A O 1
#

Sequence (111 aa):
MLLLIIIALVIVFVGISQSVQLMLNFWEFGDLFVRPFYYSLVGGLILSFIAFFRLDFIGRRSLTFWILNLVLKFYRRAGYIEIRDIDFSAYRMGVGRFLAWQLTKTIIGSL

pLDDT: mean 81.93, std 8.71, range [55.31, 96.25]

Radius of gyration: 23.57 Å; chains: 1; bounding box: 52×25×65 Å